Protein AF-A0A3D1IL23-F1 (afdb_monomer_lite)

Structure (mmCIF, N/CA/C/O backbone):
data_AF-A0A3D1IL23-F1
#
_entry.id   AF-A0A3D1IL23-F1
#
loop_
_atom_site.group_PDB
_atom_site.id
_atom_site.type_symbol
_atom_site.label_atom_id
_atom_site.label_alt_id
_atom_site.label_comp_id
_atom_site.label_asym_id
_atom_site.label_entity_id
_atom_site.label_seq_id
_atom_site.pdbx_PDB_ins_code
_atom_site.Cartn_x
_atom_site.Cartn_y
_atom_site.Cartn_z
_atom_site.occupancy
_atom_site.B_iso_or_equiv
_atom_site.auth_seq_id
_atom_site.auth_comp_id
_atom_site.auth_asym_id
_atom_site.auth_atom_id
_atom_site.pdbx_PDB_model_num
ATOM 1 N N . LEU A 1 1 ? -10.480 -6.990 -10.658 1.00 78.75 1 LEU A N 1
ATOM 2 C CA . LEU A 1 1 ? -10.868 -6.531 -12.014 1.00 78.75 1 LEU A CA 1
ATOM 3 C C . LEU A 1 1 ? -9.842 -5.554 -12.594 1.00 78.75 1 LEU A C 1
ATOM 5 O O . LEU A 1 1 ? -9.343 -5.817 -13.674 1.00 78.75 1 LEU A O 1
ATOM 9 N N . LEU A 1 2 ? -9.463 -4.497 -11.861 1.00 78.31 2 LEU A N 1
ATOM 10 C CA . LEU A 1 2 ? -8.474 -3.493 -12.303 1.00 78.31 2 LEU A CA 1
ATOM 11 C C . LEU A 1 2 ? -7.053 -4.032 -12.562 1.00 78.31 2 LEU A C 1
ATOM 13 O O . LEU A 1 2 ? -6.327 -3.450 -13.353 1.00 78.31 2 LEU A O 1
ATOM 17 N N . THR A 1 3 ? -6.658 -5.139 -11.928 1.00 82.88 3 THR A N 1
ATOM 18 C CA . THR A 1 3 ? -5.319 -5.742 -12.064 1.00 82.88 3 THR A CA 1
ATOM 19 C C . THR A 1 3 ? -5.175 -6.748 -13.204 1.00 82.88 3 THR A C 1
ATOM 21 O O . THR A 1 3 ? -4.060 -7.078 -13.581 1.00 82.88 3 THR A O 1
ATOM 24 N N . ILE A 1 4 ? -6.287 -7.232 -13.761 1.00 83.19 4 ILE A N 1
ATOM 25 C CA . ILE A 1 4 ? -6.305 -8.265 -14.810 1.00 83.19 4 ILE A CA 1
ATOM 26 C C . ILE A 1 4 ? -5.673 -7.782 -16.132 1.00 83.19 4 ILE A C 1
ATOM 28 O O . ILE A 1 4 ? -4.939 -8.561 -16.732 1.00 83.19 4 ILE A O 1
ATOM 32 N N . PRO A 1 5 ? -5.899 -6.536 -16.601 1.00 84.50 5 PRO A N 1
ATOM 33 C CA . PRO A 1 5 ? -5.294 -6.054 -17.844 1.00 84.50 5 PRO A CA 1
ATOM 34 C C . PRO A 1 5 ? -3.878 -5.470 -17.673 1.00 84.50 5 PRO A C 1
ATOM 36 O O . PRO A 1 5 ? -3.353 -4.883 -18.617 1.00 84.50 5 PRO A O 1
ATOM 39 N N . ILE A 1 6 ? -3.255 -5.571 -16.492 1.00 86.19 6 ILE A N 1
ATOM 40 C CA . ILE A 1 6 ? -1.932 -4.981 -16.242 1.00 86.19 6 ILE A CA 1
ATOM 41 C C . ILE A 1 6 ? -0.854 -5.904 -16.816 1.00 86.19 6 ILE A C 1
ATOM 43 O O . ILE A 1 6 ? -0.741 -7.065 -16.427 1.00 86.19 6 ILE A O 1
ATOM 47 N N . GLY A 1 7 ? -0.053 -5.384 -17.748 1.00 87.12 7 GLY A N 1
ATOM 48 C CA . GLY A 1 7 ? 1.073 -6.119 -18.317 1.00 87.12 7 GLY A CA 1
ATOM 49 C C . GLY A 1 7 ? 2.157 -6.394 -17.271 1.00 87.12 7 GLY A C 1
ATOM 50 O O . GLY A 1 7 ? 2.395 -5.575 -16.386 1.00 87.12 7 GLY A O 1
ATOM 51 N N . GLY A 1 8 ? 2.866 -7.521 -17.395 1.00 86.75 8 GLY A N 1
ATOM 52 C CA . GLY A 1 8 ? 3.905 -7.919 -16.432 1.00 86.75 8 GLY A CA 1
ATOM 53 C C . GLY A 1 8 ? 5.016 -6.876 -16.233 1.00 86.75 8 GLY A C 1
ATOM 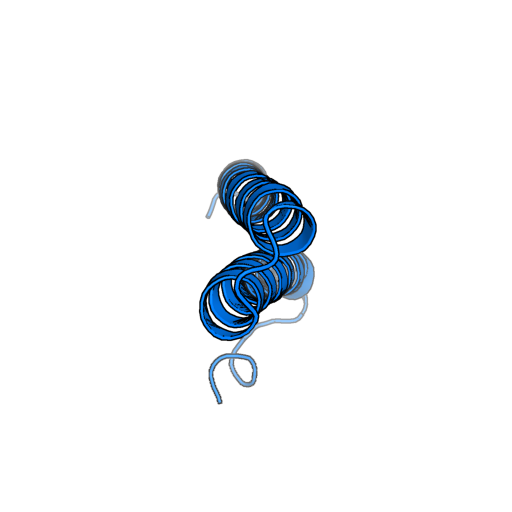54 O O . GLY A 1 8 ? 5.584 -6.792 -15.149 1.00 86.75 8 GLY A O 1
ATOM 55 N N . ALA A 1 9 ? 5.274 -6.038 -17.243 1.00 84.69 9 ALA A N 1
ATOM 56 C CA . ALA A 1 9 ? 6.227 -4.932 -17.161 1.00 84.69 9 ALA A CA 1
ATOM 57 C C . ALA A 1 9 ? 5.772 -3.802 -16.214 1.00 84.69 9 ALA A C 1
ATOM 59 O O . ALA A 1 9 ? 6.605 -3.241 -15.512 1.00 84.69 9 ALA A O 1
ATOM 60 N N . ASP A 1 10 ? 4.467 -3.511 -16.140 1.00 87.75 10 ASP A N 1
ATOM 61 C CA . ASP A 1 10 ? 3.885 -2.447 -15.301 1.00 87.75 10 ASP A CA 1
ATOM 62 C C . ASP A 1 10 ? 3.457 -2.952 -13.905 1.00 87.75 10 ASP A C 1
ATOM 64 O O . ASP A 1 10 ? 2.987 -2.184 -13.059 1.00 87.75 10 ASP A O 1
ATOM 68 N N . MET A 1 11 ? 3.654 -4.247 -13.632 1.00 90.69 11 MET A N 1
ATOM 69 C CA . MET A 1 11 ? 3.310 -4.898 -12.363 1.00 90.69 11 MET A CA 1
ATOM 70 C C . MET A 1 11 ? 3.903 -4.195 -11.121 1.00 90.69 11 MET A C 1
ATOM 72 O O . MET A 1 11 ? 3.172 -4.043 -10.140 1.00 90.69 11 MET A O 1
ATOM 76 N N . PRO A 1 12 ? 5.162 -3.698 -11.116 1.00 89.06 12 PRO A N 1
ATOM 77 C CA . PRO A 1 12 ? 5.720 -3.013 -9.944 1.00 89.06 12 PRO A CA 1
ATOM 78 C C . PRO A 1 12 ? 4.951 -1.742 -9.557 1.00 89.06 12 PRO A C 1
ATOM 80 O O . PRO A 1 12 ? 4.751 -1.475 -8.372 1.00 89.06 12 PRO A O 1
ATOM 83 N N . VAL A 1 13 ? 4.467 -0.984 -10.547 1.00 90.50 13 VAL A N 1
ATOM 84 C CA . VAL A 1 13 ? 3.666 0.231 -10.324 1.00 90.50 13 VAL A CA 1
ATOM 85 C C . VAL A 1 13 ? 2.307 -0.135 -9.739 1.00 90.50 13 VAL A C 1
ATOM 87 O O . VAL A 1 13 ? 1.853 0.497 -8.787 1.00 90.50 13 VAL A O 1
ATOM 90 N N . ALA A 1 14 ? 1.674 -1.188 -10.260 1.00 91.75 14 ALA A N 1
ATOM 91 C CA . ALA A 1 14 ? 0.402 -1.682 -9.743 1.00 91.75 14 ALA A CA 1
ATOM 92 C C . ALA A 1 14 ? 0.512 -2.141 -8.282 1.00 91.75 14 ALA A C 1
ATOM 94 O O . ALA A 1 14 ? -0.360 -1.830 -7.471 1.00 91.75 14 ALA A O 1
ATOM 95 N N . ILE A 1 15 ? 1.604 -2.825 -7.925 1.00 92.69 15 ILE A N 1
ATOM 96 C CA . ILE A 1 15 ? 1.887 -3.238 -6.545 1.00 92.69 15 ILE A CA 1
ATOM 97 C C . ILE A 1 15 ? 2.044 -2.012 -5.636 1.00 92.69 15 ILE A C 1
ATOM 99 O O . ILE A 1 15 ? 1.438 -1.971 -4.565 1.00 92.69 15 ILE A O 1
ATOM 103 N N . ALA A 1 16 ? 2.798 -0.993 -6.062 1.00 92.31 16 ALA A N 1
ATOM 104 C CA . ALA A 1 16 ? 2.963 0.245 -5.294 1.00 92.31 16 ALA A CA 1
ATOM 105 C C . ALA A 1 16 ? 1.624 0.977 -5.068 1.00 92.31 16 ALA A C 1
ATOM 107 O O . ALA A 1 16 ? 1.347 1.444 -3.958 1.00 92.31 16 ALA A O 1
ATOM 108 N N . LEU A 1 17 ? 0.761 1.004 -6.088 1.00 92.62 17 LEU A N 1
ATOM 109 C CA . LEU A 1 17 ? -0.574 1.602 -6.013 1.00 92.62 17 LEU A CA 1
ATOM 110 C C . LEU A 1 17 ? -1.492 0.843 -5.046 1.00 92.62 17 LEU A C 1
ATOM 112 O O . LEU A 1 17 ? -2.147 1.451 -4.199 1.00 92.62 17 LEU A O 1
ATOM 116 N N . LEU A 1 18 ? -1.506 -0.489 -5.124 1.00 94.06 18 LEU A N 1
ATOM 117 C CA . L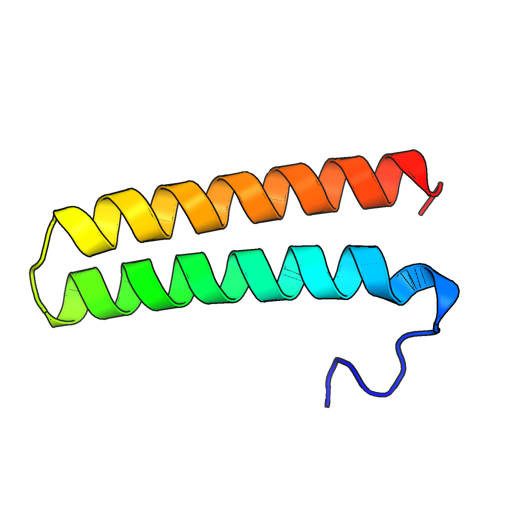EU A 1 18 ? -2.280 -1.334 -4.209 1.00 94.06 18 LEU A CA 1
ATOM 118 C C . LEU A 1 18 ? -1.779 -1.221 -2.763 1.00 94.06 18 LEU A C 1
ATOM 120 O O . LEU A 1 18 ? -2.589 -1.202 -1.837 1.00 94.06 18 LEU A O 1
ATOM 124 N N . ASN A 1 19 ? -0.467 -1.081 -2.562 1.00 93.94 19 ASN A N 1
ATOM 125 C CA . ASN A 1 19 ? 0.111 -0.839 -1.242 1.00 93.94 19 ASN A CA 1
ATOM 126 C C . ASN A 1 19 ? -0.373 0.495 -0.644 1.00 93.94 19 ASN A C 1
ATOM 128 O O . ASN A 1 19 ? -0.755 0.556 0.525 1.00 93.94 19 ASN A O 1
ATOM 132 N N . SER A 1 20 ? -0.448 1.555 -1.454 1.00 92.88 20 SER A N 1
ATOM 133 C CA . SER A 1 20 ? -1.042 2.820 -1.011 1.00 92.88 20 SER A CA 1
ATOM 134 C C . SER A 1 20 ? -2.513 2.662 -0.607 1.00 92.88 20 SER A C 1
ATOM 136 O O . SER A 1 20 ? -2.923 3.164 0.444 1.00 92.88 20 SER A O 1
ATOM 138 N N . TYR A 1 21 ? -3.299 1.911 -1.386 1.00 94.25 21 TYR A N 1
ATOM 139 C CA . TYR A 1 21 ? -4.691 1.634 -1.028 1.00 94.25 21 TYR A CA 1
ATOM 140 C C . TYR A 1 21 ? -4.825 0.845 0.272 1.00 94.25 21 TYR A C 1
ATOM 142 O O . TYR A 1 21 ? -5.736 1.132 1.046 1.00 94.25 21 TYR A O 1
ATOM 150 N N . SER A 1 22 ? -3.904 -0.076 0.566 1.00 94.62 22 SER A N 1
ATOM 151 C CA . SER A 1 22 ? -3.862 -0.746 1.869 1.00 94.62 22 SER A CA 1
ATOM 152 C C . SER A 1 22 ? -3.643 0.249 3.016 1.00 94.62 22 SER A C 1
ATOM 154 O O . SER A 1 22 ? -4.294 0.137 4.053 1.00 94.62 22 SER A O 1
ATOM 156 N N . GLY A 1 23 ? -2.769 1.247 2.835 1.00 94.31 23 GLY A N 1
ATOM 157 C CA . GLY A 1 23 ? -2.543 2.310 3.822 1.00 94.31 23 GLY A CA 1
ATOM 158 C C . GLY A 1 23 ? -3.776 3.192 4.042 1.00 94.31 23 GLY A C 1
ATOM 159 O O . GLY A 1 23 ? -4.186 3.418 5.179 1.00 94.31 23 GLY A O 1
ATOM 160 N N . LEU A 1 24 ? -4.431 3.624 2.962 1.00 93.69 24 LEU A N 1
ATOM 161 C CA . LEU A 1 24 ? -5.678 4.397 3.044 1.00 93.69 24 LEU A CA 1
ATOM 162 C C . LEU A 1 24 ? -6.815 3.593 3.689 1.00 93.69 24 LEU A C 1
ATOM 164 O O . LEU A 1 24 ? -7.562 4.133 4.507 1.00 93.69 24 LEU A O 1
ATOM 168 N N . ALA A 1 25 ? -6.913 2.297 3.384 1.00 94.94 25 ALA A N 1
ATOM 169 C CA . ALA A 1 25 ? -7.849 1.399 4.047 1.00 94.94 25 ALA A CA 1
ATOM 170 C C . ALA A 1 25 ? -7.544 1.295 5.551 1.00 94.94 25 ALA A C 1
ATOM 172 O O . ALA A 1 25 ? -8.461 1.432 6.357 1.00 94.94 25 ALA A O 1
ATOM 173 N N . ALA A 1 26 ? -6.273 1.158 5.943 1.00 94.19 26 ALA A N 1
ATOM 174 C CA . ALA A 1 26 ? -5.862 1.138 7.349 1.00 94.19 26 ALA A CA 1
ATOM 175 C C . ALA A 1 26 ? -6.158 2.462 8.082 1.00 94.19 26 ALA A C 1
ATOM 177 O O . ALA A 1 26 ? -6.540 2.461 9.251 1.00 94.19 26 ALA A O 1
ATOM 178 N N . ALA A 1 27 ? -6.047 3.600 7.392 1.00 94.62 27 ALA A N 1
ATOM 179 C CA . ALA A 1 27 ? -6.454 4.888 7.947 1.00 94.62 27 ALA A CA 1
ATOM 180 C C . ALA A 1 27 ? -7.975 4.949 8.151 1.00 94.62 27 ALA A C 1
ATOM 182 O O . ALA A 1 27 ? -8.444 5.385 9.202 1.00 94.62 27 ALA A O 1
ATOM 183 N N . SER A 1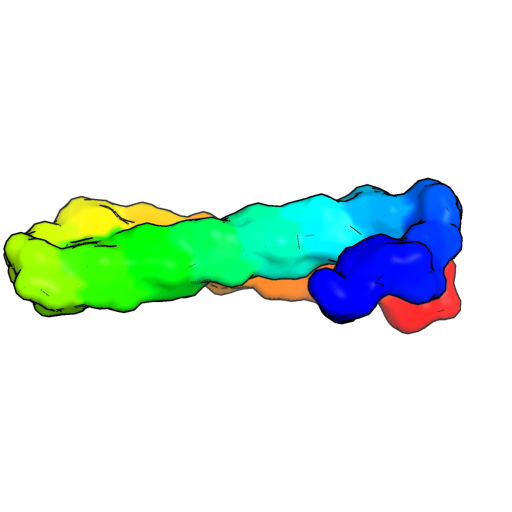 28 ? -8.749 4.469 7.170 1.00 94.25 28 SER A N 1
ATOM 184 C CA . SER A 1 28 ? -10.214 4.422 7.251 1.00 94.25 28 SER A CA 1
ATOM 185 C C . SER A 1 28 ? -10.704 3.514 8.383 1.00 94.25 28 SER A C 1
ATOM 187 O O . SER A 1 28 ? -11.601 3.898 9.131 1.00 94.25 28 SER A O 1
ATOM 189 N N . THR A 1 29 ? -10.066 2.357 8.591 1.00 94.12 29 THR A N 1
ATOM 1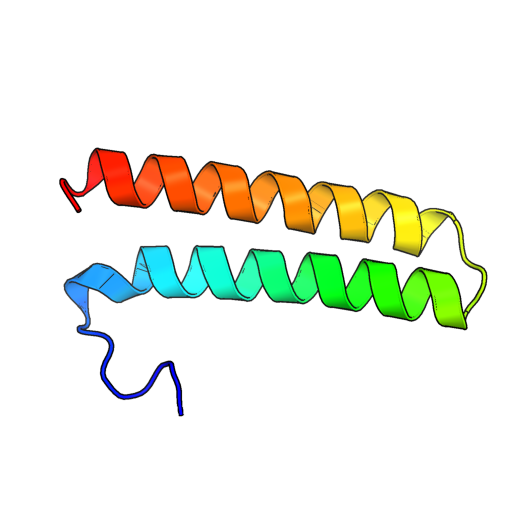90 C CA . THR A 1 29 ? -10.370 1.486 9.732 1.00 94.12 29 THR A CA 1
ATOM 191 C C . THR A 1 29 ? -9.948 2.143 11.041 1.00 94.12 29 THR A C 1
ATOM 193 O O . THR A 1 29 ? -10.696 2.080 12.012 1.00 94.12 29 THR A O 1
ATOM 196 N N . GLY A 1 30 ? -8.820 2.858 11.067 1.00 94.06 30 GLY A N 1
ATOM 197 C CA . GLY A 1 30 ? -8.409 3.679 12.204 1.00 94.06 30 GLY A CA 1
ATOM 198 C C . GLY A 1 30 ? -9.466 4.704 12.625 1.00 94.06 30 GLY A C 1
ATOM 199 O O . GLY A 1 30 ? -9.720 4.844 13.821 1.00 94.06 30 GLY A O 1
ATOM 200 N N . PHE A 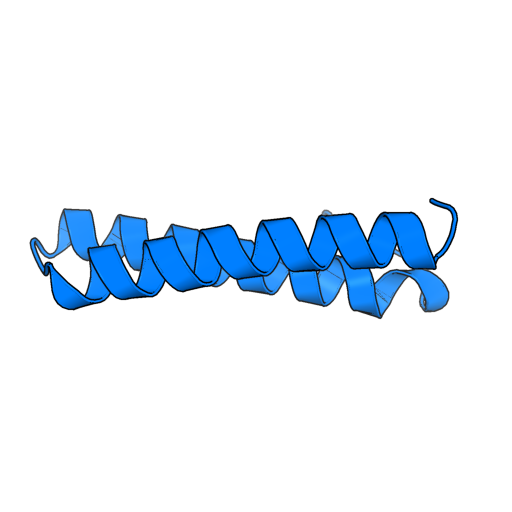1 31 ? -10.133 5.360 11.668 1.00 92.38 31 PHE A N 1
ATOM 201 C CA . PHE A 1 31 ? -11.253 6.267 11.949 1.00 92.38 31 PHE A CA 1
ATOM 202 C C . PHE A 1 31 ? -12.470 5.536 12.528 1.00 92.38 31 PHE A C 1
ATOM 204 O O . PHE A 1 31 ? -13.070 6.023 13.482 1.00 92.38 31 PHE A O 1
ATOM 211 N N . VAL A 1 32 ? -12.812 4.352 12.008 1.00 95.44 32 VAL A N 1
ATOM 212 C CA . VAL A 1 32 ? -13.929 3.539 12.529 1.00 95.44 32 VAL A CA 1
ATOM 213 C C . VAL A 1 32 ? -13.657 3.057 13.959 1.00 95.44 32 VAL A C 1
ATOM 215 O O . VAL A 1 32 ? -14.546 3.082 14.806 1.00 95.44 32 VAL A O 1
ATOM 218 N N . LEU A 1 33 ? -12.421 2.647 14.243 1.00 94.56 33 LEU A N 1
ATOM 219 C CA . LEU A 1 33 ? -11.986 2.152 15.552 1.00 94.56 33 LEU A CA 1
ATOM 220 C C . LEU A 1 33 ? -11.567 3.271 16.526 1.00 94.56 33 LEU A C 1
ATOM 222 O O . LEU A 1 33 ? -11.156 2.960 17.641 1.00 94.56 33 LEU A O 1
ATOM 226 N N . ASN A 1 34 ? -11.645 4.550 16.127 1.00 92.69 34 ASN A N 1
ATOM 227 C CA . ASN A 1 34 ? -11.126 5.701 16.885 1.00 92.69 34 ASN A CA 1
ATOM 228 C C . ASN A 1 34 ? -9.683 5.497 17.399 1.00 92.69 34 ASN A C 1
ATOM 230 O O . ASN A 1 34 ? -9.331 5.906 18.506 1.00 92.69 34 ASN A O 1
ATOM 234 N N . ASN A 1 35 ? -8.830 4.848 16.600 1.00 94.44 35 ASN A N 1
ATOM 235 C CA . ASN A 1 35 ? -7.441 4.585 16.964 1.00 94.44 35 ASN A CA 1
ATOM 236 C C . ASN A 1 35 ? -6.489 5.506 16.193 1.00 94.44 35 ASN A C 1
ATOM 238 O O . ASN A 1 35 ? -6.181 5.268 15.021 1.00 94.44 35 ASN A O 1
ATOM 242 N N . ASN A 1 36 ? -5.957 6.516 16.886 1.00 91.69 36 ASN A N 1
ATOM 243 C CA . ASN A 1 36 ? -5.033 7.496 16.313 1.00 91.69 36 ASN A CA 1
ATOM 244 C C . ASN A 1 36 ? -3.783 6.866 15.685 1.00 91.69 36 ASN A C 1
ATOM 246 O O . ASN A 1 36 ? -3.286 7.385 14.688 1.00 91.69 36 ASN A O 1
ATOM 250 N N . ILE A 1 37 ? -3.282 5.749 16.221 1.00 95.25 37 ILE A N 1
ATOM 251 C CA . ILE A 1 37 ? -2.077 5.097 15.693 1.00 95.25 37 ILE A CA 1
ATOM 252 C C . ILE A 1 37 ? -2.354 4.548 14.294 1.00 95.25 37 ILE A C 1
ATOM 254 O O . ILE A 1 37 ? -1.559 4.784 13.386 1.00 95.25 37 ILE A O 1
ATOM 258 N N . LEU A 1 38 ? -3.493 3.875 14.093 1.00 93.12 38 LEU A N 1
ATOM 259 C CA . LEU A 1 38 ? -3.883 3.361 12.775 1.00 93.12 38 LEU A CA 1
ATOM 260 C C . LEU A 1 38 ? -4.175 4.488 11.784 1.00 93.12 38 LEU A C 1
ATOM 262 O O . LEU A 1 38 ? -3.798 4.381 10.621 1.00 93.12 38 LEU A O 1
ATOM 266 N N . ILE A 1 39 ? -4.796 5.579 12.239 1.00 94.50 39 ILE A N 1
ATOM 267 C CA . ILE A 1 39 ? -5.067 6.742 11.383 1.00 94.50 39 ILE A CA 1
ATOM 268 C C . ILE A 1 39 ? -3.751 7.335 10.871 1.00 94.50 39 ILE A C 1
ATOM 270 O O . ILE A 1 39 ? -3.583 7.515 9.666 1.00 94.50 39 ILE A O 1
ATOM 274 N N . ILE A 1 40 ? -2.802 7.601 11.772 1.00 95.25 40 ILE A N 1
ATOM 275 C CA . ILE A 1 40 ? -1.528 8.244 11.431 1.00 95.25 40 ILE A CA 1
ATOM 276 C C . ILE A 1 40 ? -0.668 7.316 10.569 1.00 95.25 40 ILE A C 1
ATOM 278 O O . ILE A 1 40 ? -0.181 7.729 9.517 1.00 95.25 40 ILE A O 1
ATOM 282 N N . THR A 1 41 ? -0.499 6.057 10.979 1.00 95.44 41 THR A N 1
ATOM 283 C CA . THR A 1 41 ? 0.327 5.093 10.234 1.00 95.44 41 THR A CA 1
ATOM 284 C C . THR A 1 41 ? -0.291 4.738 8.884 1.00 95.44 41 THR A C 1
ATOM 286 O O . THR A 1 41 ? 0.422 4.712 7.882 1.00 95.44 41 THR A O 1
ATOM 289 N N . GLY A 1 42 ? -1.611 4.556 8.815 1.00 95.44 42 GLY A N 1
ATOM 290 C CA . GLY A 1 42 ? -2.326 4.313 7.565 1.00 95.44 42 GLY A CA 1
ATOM 291 C C . GLY A 1 42 ? -2.224 5.491 6.597 1.00 95.44 42 GLY A C 1
ATOM 292 O O . GLY A 1 42 ? -1.873 5.304 5.430 1.00 95.44 42 GLY A O 1
ATOM 293 N N . ALA A 1 43 ? -2.441 6.720 7.079 1.00 95.06 43 ALA A N 1
ATOM 294 C CA . ALA A 1 43 ? -2.316 7.919 6.252 1.00 95.06 43 ALA A CA 1
ATOM 295 C C . ALA A 1 43 ? -0.876 8.109 5.748 1.00 95.06 43 ALA A C 1
ATOM 297 O O . ALA A 1 43 ? -0.671 8.448 4.581 1.00 95.06 43 ALA A O 1
ATOM 298 N N . PHE A 1 44 ? 0.120 7.829 6.594 1.00 95.94 44 PHE A N 1
ATOM 299 C CA . PHE A 1 44 ? 1.533 7.904 6.231 1.00 95.94 44 PHE A CA 1
ATOM 300 C C . PHE A 1 44 ? 1.909 6.888 5.140 1.00 95.94 44 PHE A C 1
ATOM 302 O O . PHE A 1 44 ? 2.497 7.265 4.124 1.00 95.94 44 PHE A O 1
ATOM 309 N N . VAL A 1 45 ? 1.519 5.619 5.302 1.00 95.38 45 VAL A N 1
ATOM 310 C CA . VAL A 1 45 ? 1.752 4.565 4.297 1.00 95.38 45 VAL A CA 1
ATOM 311 C C . VAL A 1 45 ? 1.010 4.877 2.995 1.00 95.38 45 VAL A C 1
ATOM 313 O O . VAL A 1 45 ? 1.588 4.755 1.915 1.00 95.38 45 VAL A O 1
ATOM 316 N N . GLY A 1 46 ? -0.240 5.341 3.082 1.00 94.94 46 GLY A N 1
ATOM 317 C CA . GLY A 1 46 ? -1.042 5.734 1.923 1.00 94.94 46 GLY A CA 1
ATOM 318 C C . GLY A 1 46 ? -0.386 6.857 1.117 1.00 94.94 46 GLY A C 1
ATOM 319 O O . GLY A 1 46 ? -0.186 6.718 -0.093 1.00 94.94 46 GLY A O 1
ATOM 320 N N . ALA A 1 47 ? 0.022 7.938 1.785 1.00 95.19 47 ALA A N 1
ATOM 321 C CA . ALA A 1 47 ? 0.698 9.066 1.147 1.00 95.19 47 ALA A CA 1
ATOM 322 C C . ALA A 1 47 ? 2.050 8.659 0.537 1.00 95.19 47 ALA A C 1
ATOM 324 O O . ALA A 1 47 ? 2.322 8.973 -0.624 1.00 95.19 47 ALA A O 1
ATOM 325 N N . SER A 1 48 ? 2.870 7.908 1.280 1.00 95.31 48 SER A N 1
ATOM 326 C CA . SER A 1 48 ? 4.165 7.411 0.800 1.00 95.31 48 SER A CA 1
ATOM 327 C C . SER A 1 48 ? 4.012 6.517 -0.436 1.00 95.31 48 SER A C 1
ATOM 329 O O . SER A 1 48 ? 4.713 6.713 -1.430 1.00 95.31 48 SER A O 1
ATOM 331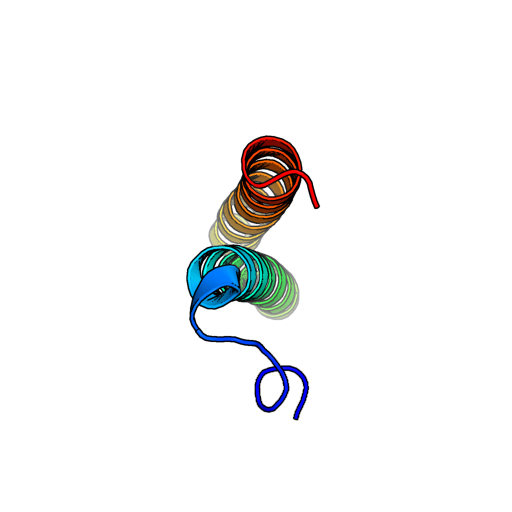 N N . GLY A 1 49 ? 3.040 5.599 -0.430 1.00 93.94 49 GLY A N 1
ATOM 332 C CA . GLY A 1 49 ? 2.768 4.711 -1.560 1.00 93.94 49 GLY A CA 1
ATOM 333 C C . GLY A 1 49 ? 2.307 5.454 -2.820 1.00 93.94 49 GLY A C 1
ATOM 334 O O . GLY A 1 49 ? 2.738 5.111 -3.921 1.00 93.94 49 GLY A O 1
ATOM 335 N N . LEU A 1 50 ? 1.497 6.512 -2.683 1.00 93.81 50 LEU A N 1
ATOM 336 C CA . LEU A 1 50 ? 1.097 7.357 -3.819 1.00 93.81 50 LEU A CA 1
ATOM 337 C C . LEU A 1 50 ? 2.290 8.111 -4.411 1.00 93.81 50 LEU A C 1
ATOM 339 O O . LEU A 1 50 ? 2.447 8.149 -5.633 1.00 93.81 50 LEU A O 1
ATOM 343 N N . ILE A 1 51 ? 3.143 8.684 -3.559 1.00 94.62 51 ILE A N 1
ATOM 344 C CA . ILE A 1 51 ? 4.360 9.384 -3.991 1.00 94.62 51 ILE A CA 1
ATOM 345 C C . ILE A 1 51 ? 5.300 8.410 -4.707 1.00 94.62 51 ILE A C 1
ATOM 347 O O . ILE A 1 51 ? 5.780 8.713 -5.799 1.00 94.62 51 ILE A O 1
ATOM 351 N N . LEU A 1 52 ? 5.511 7.220 -4.141 1.00 93.38 52 LEU A N 1
ATOM 352 C CA . LEU A 1 52 ? 6.332 6.184 -4.759 1.00 93.38 52 LEU A CA 1
ATOM 353 C C . LEU A 1 52 ? 5.774 5.777 -6.124 1.00 93.38 52 LEU A C 1
ATOM 355 O O . LEU A 1 52 ? 6.516 5.767 -7.100 1.00 93.38 52 LEU A O 1
ATOM 359 N N . THR A 1 53 ? 4.465 5.529 -6.221 1.00 92.62 53 THR A N 1
ATOM 360 C CA . THR A 1 53 ? 3.816 5.190 -7.497 1.00 92.62 53 THR A CA 1
ATOM 361 C C . THR A 1 53 ? 4.060 6.284 -8.542 1.00 92.62 53 THR A C 1
ATOM 363 O O . THR A 1 53 ? 4.424 5.983 -9.677 1.00 92.62 53 THR A O 1
ATOM 366 N N . ARG A 1 54 ? 3.937 7.565 -8.164 1.00 93.00 54 ARG A N 1
ATOM 367 C CA . ARG A 1 54 ? 4.218 8.699 -9.064 1.00 93.00 54 ARG A CA 1
ATOM 368 C C . ARG A 1 54 ? 5.668 8.724 -9.544 1.00 93.00 54 ARG A C 1
ATOM 370 O O . ARG A 1 54 ? 5.907 8.979 -10.724 1.00 93.00 54 ARG A O 1
ATOM 377 N N . ILE A 1 55 ? 6.622 8.459 -8.653 1.00 93.88 55 ILE A N 1
ATOM 378 C CA . ILE A 1 55 ? 8.046 8.385 -9.004 1.00 93.88 55 ILE A CA 1
ATOM 379 C C . ILE A 1 55 ? 8.298 7.201 -9.946 1.00 93.88 55 ILE A C 1
ATOM 381 O O . ILE A 1 55 ? 9.018 7.362 -10.928 1.00 93.88 55 ILE A O 1
ATOM 385 N N . MET A 1 56 ? 7.674 6.047 -9.698 1.00 92.81 56 MET A N 1
ATOM 386 C CA . MET A 1 56 ? 7.825 4.854 -10.537 1.00 92.81 56 MET A CA 1
ATOM 387 C C . MET A 1 56 ? 7.227 5.044 -11.936 1.00 92.81 56 MET A C 1
ATOM 389 O O . MET A 1 56 ? 7.905 4.720 -12.906 1.00 92.81 56 MET A O 1
ATOM 393 N N . CYS A 1 57 ? 6.030 5.636 -12.067 1.00 90.81 57 CYS A N 1
ATOM 394 C CA . CYS A 1 57 ? 5.468 6.007 -13.376 1.00 90.81 57 CYS A CA 1
ATOM 395 C C . CYS A 1 57 ? 6.450 6.885 -14.164 1.00 90.81 57 CYS A C 1
ATOM 397 O O . CYS A 1 57 ? 6.846 6.539 -15.277 1.00 90.81 57 CYS A O 1
ATOM 399 N N . LYS A 1 58 ? 6.954 7.953 -13.527 1.00 91.62 58 LYS A N 1
ATOM 400 C CA . LYS A 1 58 ? 7.922 8.864 -14.148 1.00 91.62 58 LYS A CA 1
ATOM 401 C C . LYS A 1 58 ? 9.225 8.159 -14.542 1.00 91.62 58 LYS A C 1
ATOM 403 O O . LYS A 1 58 ? 9.750 8.420 -15.618 1.00 91.62 58 LYS A O 1
ATOM 408 N N . ALA A 1 59 ? 9.748 7.277 -13.692 1.00 91.00 59 ALA A N 1
ATOM 409 C CA . ALA A 1 59 ? 10.973 6.523 -13.964 1.00 91.00 59 ALA A CA 1
ATOM 410 C C . ALA A 1 59 ? 10.805 5.509 -15.109 1.00 91.00 59 ALA A C 1
ATOM 412 O O . ALA A 1 59 ? 11.757 5.243 -15.838 1.00 91.00 59 ALA A O 1
ATOM 413 N N . MET A 1 60 ? 9.597 4.972 -15.290 1.00 89.69 60 MET A N 1
ATOM 414 C CA . MET A 1 60 ? 9.257 4.041 -16.368 1.00 89.69 60 MET A CA 1
ATOM 415 C C . MET A 1 60 ? 8.816 4.739 -17.665 1.00 89.69 60 MET A C 1
ATOM 417 O O . MET A 1 60 ? 8.417 4.056 -18.606 1.00 89.69 60 MET A O 1
ATOM 421 N N . ASN A 1 61 ? 8.913 6.074 -17.741 1.00 83.81 61 ASN A N 1
ATOM 422 C CA . ASN A 1 61 ? 8.439 6.886 -18.869 1.00 83.81 61 ASN A CA 1
ATOM 423 C C . ASN A 1 61 ? 6.953 6.652 -19.204 1.00 83.81 61 ASN A C 1
ATOM 425 O O . ASN A 1 61 ? 6.582 6.581 -20.379 1.00 83.81 61 ASN A O 1
ATOM 429 N N . ARG A 1 62 ? 6.105 6.517 -18.179 1.00 66.75 62 ARG A N 1
ATOM 430 C CA . ARG A 1 62 ? 4.647 6.399 -18.320 1.00 66.75 62 ARG A CA 1
ATOM 431 C C . ARG A 1 62 ? 3.907 7.436 -17.482 1.00 66.75 62 ARG A C 1
ATOM 433 O O . ARG A 1 62 ? 4.466 7.913 -16.467 1.00 66.75 62 ARG A O 1
#

Sequence (62 aa):
LLTIPIGGADMPVAIALLNSYSGLAAASTGFVLNNNILIITGAFVGASGLILTRIMCKAMNR

Radius of gyration: 13.36 Å; chains: 1; bounding box: 25×18×36 Å

Secondary structure (DSSP, 8-state):
-TTTT--TTTHHHHHHHHHHHHHHHHHHHHHHTT-HHHHHHHHHHHHHHHHHHHHHHHHTT-

pLDDT: mean 91.41, std 5.19, range [66.75, 95.94]

Foldseek 3Di:
DVCPPDDPVCVVLVVLQVQLVQLCVQLVVCVVVVNPVSVVRSNVRNVVSVVVSVVVCVVVVD